Protein AF-A0A2M7GYN5-F1 (afdb_monomer_lite)

Sequence (99 aa):
MKALLAEGVDVVLWQHFSLPANPLFQKKEGYGKGCPWSCPFYNKEISYNIEDYPQTNKLIENSFVVCSEPYPIYCQSLELMNYYVEGFRKVFENIEEVL

InterPro domains:
  IPR015422 Pyridoxal phosphate-dependent transferase, small domain [G3DSA:3.90.1150.10] (1-95)

Structure (mmCIF, N/CA/C/O backbone):
data_AF-A0A2M7GYN5-F1
#
_entry.id   AF-A0A2M7GYN5-F1
#
loop_
_atom_site.group_PDB
_atom_site.id
_atom_site.type_symbol
_atom_site.label_atom_id
_atom_site.label_alt_id
_atom_site.label_comp_id
_atom_site.label_asym_id
_atom_site.label_entity_id
_atom_site.label_seq_id
_atom_site.pdbx_PDB_ins_code
_atom_site.Cartn_x
_atom_site.Cartn_y
_atom_site.Cartn_z
_atom_site.occupancy
_atom_site.B_iso_or_equiv
_atom_site.auth_seq_id
_atom_site.auth_comp_id
_atom_site.auth_asym_id
_atom_site.auth_atom_id
_atom_site.pdbx_PDB_model_num
ATOM 1 N N . MET A 1 1 ? -7.917 -7.356 6.358 1.00 92.50 1 MET A N 1
ATOM 2 C CA . MET A 1 1 ? -8.788 -6.184 6.079 1.00 92.50 1 MET A CA 1
ATOM 3 C C . MET A 1 1 ? -10.279 -6.501 6.155 1.00 92.50 1 MET A C 1
ATOM 5 O O . MET A 1 1 ? -10.969 -5.760 6.829 1.00 92.50 1 MET A O 1
ATOM 9 N N . LYS A 1 2 ? -10.795 -7.569 5.517 1.00 95.25 2 LYS A N 1
ATOM 10 C CA . LYS A 1 2 ? -12.246 -7.872 5.508 1.00 95.25 2 LYS A CA 1
ATOM 11 C C . LYS A 1 2 ? -12.894 -7.874 6.903 1.00 95.25 2 LYS A C 1
ATOM 13 O O . LYS A 1 2 ? -13.936 -7.259 7.071 1.00 95.25 2 LYS A O 1
ATOM 18 N N . ALA A 1 3 ? -12.250 -8.505 7.888 1.00 97.19 3 ALA A N 1
ATOM 19 C CA . ALA A 1 3 ? -12.732 -8.520 9.269 1.00 97.19 3 ALA A CA 1
ATOM 20 C C . ALA A 1 3 ? -12.778 -7.116 9.906 1.00 97.19 3 ALA A C 1
ATOM 22 O O . ALA A 1 3 ? -13.788 -6.746 10.484 1.00 97.19 3 ALA A O 1
ATOM 23 N N . LEU A 1 4 ? -11.732 -6.297 9.726 1.00 96.19 4 LEU A N 1
ATOM 24 C CA . LEU A 1 4 ? -11.706 -4.906 10.213 1.00 96.19 4 LEU A CA 1
ATOM 25 C C . LEU A 1 4 ? -12.834 -4.065 9.603 1.00 96.19 4 LEU A C 1
ATOM 27 O O . LEU A 1 4 ? -13.537 -3.368 10.328 1.00 96.19 4 LEU A O 1
ATOM 31 N N . LEU A 1 5 ? -13.055 -4.197 8.291 1.00 95.38 5 LEU A N 1
ATOM 32 C CA . LEU A 1 5 ? -14.155 -3.523 7.599 1.00 95.38 5 LEU A CA 1
ATOM 33 C C . LEU A 1 5 ? -15.526 -3.954 8.146 1.00 95.38 5 LEU A C 1
ATOM 35 O O . LEU A 1 5 ? -16.421 -3.124 8.270 1.00 95.38 5 LEU A O 1
ATOM 39 N N . ALA A 1 6 ? -15.693 -5.233 8.499 1.00 96.44 6 ALA A N 1
ATOM 40 C CA . ALA A 1 6 ? -16.924 -5.740 9.106 1.00 96.44 6 ALA A CA 1
ATOM 41 C C . ALA A 1 6 ? -17.165 -5.188 10.525 1.00 96.44 6 ALA A C 1
ATOM 43 O O . ALA A 1 6 ? -18.314 -4.988 10.907 1.00 96.44 6 ALA A O 1
ATOM 44 N N . GLU A 1 7 ? -16.100 -4.882 11.272 1.00 96.56 7 GLU A N 1
ATOM 45 C CA . GLU A 1 7 ? -16.159 -4.196 12.573 1.00 96.56 7 GLU A CA 1
ATOM 46 C C . GLU A 1 7 ? -16.268 -2.663 12.450 1.00 96.56 7 GLU A C 1
ATOM 48 O O . GLU A 1 7 ? -16.205 -1.950 13.449 1.00 96.56 7 GLU A O 1
ATOM 53 N N . GLY A 1 8 ? -16.435 -2.133 11.233 1.00 93.94 8 GLY A N 1
ATOM 54 C CA . GLY A 1 8 ? -16.592 -0.697 10.987 1.00 93.94 8 GLY A CA 1
ATOM 55 C C . GLY A 1 8 ? -15.290 0.106 11.061 1.00 93.94 8 GLY A C 1
ATOM 56 O O . GLY A 1 8 ? -15.332 1.336 11.079 1.00 93.94 8 GLY A O 1
ATOM 57 N N . VAL A 1 9 ? -14.136 -0.565 11.086 1.00 94.31 9 VAL A N 1
ATOM 58 C CA . VAL A 1 9 ? -12.824 0.083 11.032 1.00 94.31 9 VAL A CA 1
ATOM 59 C C . VAL A 1 9 ? -12.480 0.357 9.571 1.00 94.31 9 VAL A C 1
ATOM 61 O O . VAL A 1 9 ? -12.250 -0.573 8.793 1.00 94.31 9 VAL A O 1
ATOM 64 N N . ASP A 1 10 ? -12.441 1.635 9.199 1.00 92.62 10 ASP A N 1
ATOM 65 C CA . ASP A 1 10 ? -12.144 2.044 7.828 1.00 92.62 10 ASP A CA 1
ATOM 66 C C . ASP A 1 10 ? -10.663 1.803 7.508 1.00 92.62 10 ASP A C 1
ATOM 68 O O . ASP A 1 10 ? -9.766 2.396 8.119 1.00 92.62 10 ASP 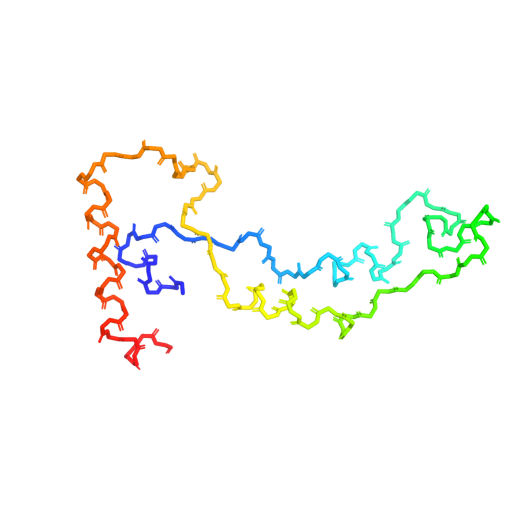A O 1
ATOM 72 N N . VAL A 1 11 ? -10.410 0.885 6.574 1.00 93.31 11 VAL A N 1
ATOM 73 C CA . VAL A 1 11 ? -9.064 0.507 6.140 1.00 93.31 11 VAL A CA 1
ATOM 74 C C . VAL A 1 11 ? -8.999 0.314 4.636 1.00 93.31 11 VAL A C 1
ATOM 76 O O . VAL A 1 11 ? -9.841 -0.356 4.034 1.00 93.31 11 VAL A O 1
ATOM 79 N N . VAL A 1 12 ? -7.938 0.837 4.033 1.00 92.50 12 VAL A N 1
ATOM 80 C CA . VAL A 1 12 ? -7.683 0.737 2.593 1.00 92.50 12 VAL A CA 1
ATOM 81 C C . VAL A 1 12 ? -6.235 0.359 2.314 1.00 92.50 12 VAL A C 1
ATOM 83 O O . VAL A 1 12 ? -5.352 0.496 3.162 1.00 92.50 12 VAL A O 1
ATOM 86 N N . LEU A 1 13 ? -5.969 -0.094 1.091 1.00 91.44 13 LEU A N 1
ATOM 87 C CA . LEU A 1 13 ? -4.602 -0.178 0.588 1.00 91.44 13 LEU A CA 1
ATOM 88 C C . LEU A 1 13 ? -4.192 1.181 0.032 1.00 91.44 13 LEU A C 1
ATOM 90 O O . LEU A 1 13 ? -4.925 1.781 -0.748 1.00 91.44 13 LEU A O 1
ATOM 94 N N . TRP A 1 14 ? -2.993 1.637 0.390 1.00 85.06 14 TRP A N 1
ATOM 95 C CA . TRP A 1 14 ? -2.411 2.824 -0.237 1.00 85.06 14 TRP A CA 1
ATOM 96 C C . TRP A 1 14 ? -2.024 2.554 -1.695 1.00 85.06 14 TRP A C 1
ATOM 98 O O . TRP A 1 14 ? -2.288 3.356 -2.587 1.00 85.06 14 TRP A O 1
ATOM 108 N N . GLN A 1 15 ? -1.390 1.407 -1.944 1.00 88.88 15 GLN A N 1
ATOM 109 C CA . GLN A 1 15 ? -1.014 0.930 -3.272 1.00 88.88 15 GLN A CA 1
ATOM 110 C C . GLN A 1 15 ? -1.149 -0.590 -3.336 1.00 88.88 15 GLN A C 1
ATOM 112 O O . GLN A 1 15 ? -1.006 -1.272 -2.328 1.00 88.88 15 GLN A O 1
ATOM 117 N N . HIS A 1 16 ? -1.418 -1.110 -4.535 1.00 90.00 16 HIS A N 1
ATOM 118 C CA . HIS A 1 16 ? -1.581 -2.548 -4.785 1.00 90.00 16 HIS A CA 1
ATOM 119 C C . HIS A 1 16 ? -0.287 -3.224 -5.254 1.00 90.00 16 HIS A C 1
ATOM 121 O O . HIS A 1 16 ? -0.160 -4.441 -5.191 1.00 90.00 16 HIS A O 1
ATOM 127 N N . PHE A 1 17 ? 0.658 -2.443 -5.771 1.00 93.81 17 PHE A N 1
ATOM 128 C CA . PHE A 1 17 ? 1.939 -2.909 -6.284 1.00 93.81 17 PHE A CA 1
ATOM 129 C C . PHE A 1 17 ? 2.983 -1.813 -6.094 1.00 93.81 17 PHE A C 1
ATOM 131 O O . PHE A 1 17 ? 2.648 -0.628 -6.019 1.00 93.81 17 PHE A O 1
ATOM 138 N N 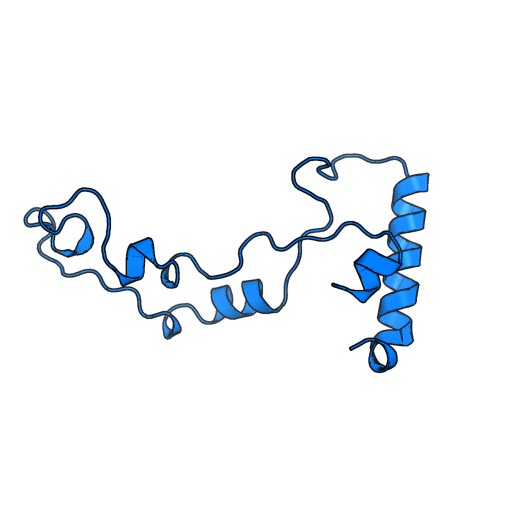. SER A 1 18 ? 4.254 -2.204 -6.018 1.00 94.38 18 SER A N 1
ATOM 139 C CA . SER A 1 18 ? 5.356 -1.250 -5.951 1.00 94.38 18 SER A CA 1
ATOM 140 C C . SER A 1 18 ? 5.467 -0.476 -7.264 1.00 94.38 18 SER A C 1
ATOM 142 O O . SER A 1 18 ? 5.088 -0.964 -8.329 1.00 94.38 18 SER A O 1
ATOM 144 N N . LEU A 1 19 ? 5.992 0.750 -7.213 1.00 93.31 19 LEU A N 1
ATOM 145 C CA . LEU A 1 19 ? 6.143 1.571 -8.417 1.00 93.31 19 LEU A CA 1
ATOM 146 C C . LEU A 1 19 ? 6.922 0.859 -9.548 1.00 93.31 19 LEU A C 1
ATOM 148 O O . LEU A 1 19 ? 6.469 0.940 -10.688 1.00 93.31 19 LEU A O 1
ATOM 152 N N . PRO A 1 20 ? 8.008 0.103 -9.273 1.00 93.94 20 PRO A N 1
ATOM 153 C CA . PRO A 1 20 ? 8.674 -0.727 -10.278 1.00 93.94 20 PRO A CA 1
ATOM 154 C C . PRO A 1 20 ? 7.741 -1.753 -10.929 1.00 93.94 20 PRO A C 1
ATOM 156 O O . PRO A 1 20 ? 7.811 -1.944 -12.136 1.00 93.94 20 PRO A O 1
ATOM 159 N N . ALA A 1 21 ? 6.838 -2.375 -10.166 1.00 95.31 21 ALA A N 1
ATOM 160 C CA . ALA A 1 21 ? 5.881 -3.368 -10.655 1.00 95.31 21 ALA A CA 1
ATOM 161 C C . ALA A 1 21 ? 4.688 -2.766 -11.423 1.00 95.31 21 ALA A C 1
ATOM 163 O O . ALA A 1 21 ? 3.928 -3.500 -12.056 1.00 95.31 21 ALA A O 1
ATOM 164 N N . ASN A 1 22 ? 4.501 -1.443 -11.388 1.00 94.00 22 ASN A N 1
ATOM 165 C CA . ASN A 1 22 ? 3.398 -0.790 -12.085 1.00 94.00 22 ASN A CA 1
ATOM 166 C C . ASN A 1 22 ? 3.488 -1.051 -13.609 1.00 94.00 22 ASN A C 1
ATOM 168 O O . ASN A 1 22 ? 4.556 -0.844 -14.202 1.00 94.00 22 ASN A O 1
ATOM 172 N N . PRO A 1 23 ? 2.378 -1.448 -14.271 1.00 93.25 23 PRO A N 1
ATOM 173 C CA . PRO A 1 23 ? 2.356 -1.745 -15.703 1.00 93.25 23 PRO A CA 1
ATOM 174 C C . PRO A 1 23 ? 2.956 -0.658 -16.596 1.00 93.25 23 PRO A C 1
ATOM 176 O O . PRO A 1 23 ? 3.564 -0.992 -17.608 1.00 93.25 23 PRO A O 1
ATOM 179 N N . LEU A 1 24 ? 2.839 0.617 -16.219 1.00 92.12 24 LEU A N 1
ATOM 180 C CA . LEU A 1 24 ? 3.423 1.736 -16.960 1.00 92.12 24 LEU A CA 1
ATOM 181 C C . LEU A 1 24 ? 4.951 1.597 -17.110 1.00 92.12 24 LEU A C 1
ATOM 183 O O . LEU A 1 24 ? 5.500 1.800 -18.193 1.00 92.12 24 LEU A O 1
ATOM 187 N N . PHE A 1 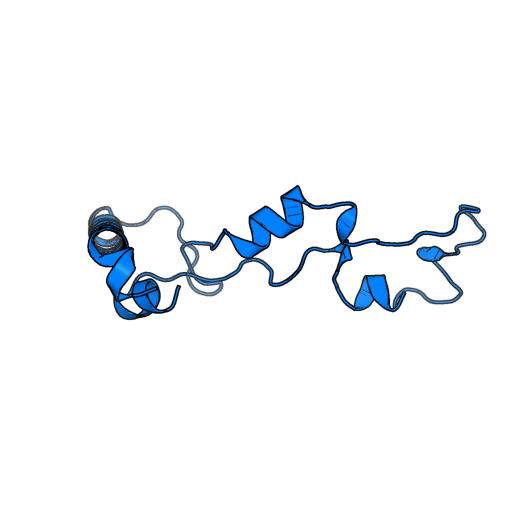25 ? 5.644 1.198 -16.039 1.00 92.44 25 PHE A N 1
ATOM 188 C CA . PHE A 1 25 ? 7.101 1.037 -16.034 1.00 92.44 25 PHE A CA 1
ATOM 189 C C . PHE A 1 25 ? 7.539 -0.282 -16.661 1.00 92.44 25 PHE A C 1
ATOM 191 O O . PHE A 1 25 ? 8.552 -0.309 -17.360 1.00 92.44 25 PHE A O 1
ATOM 198 N N . GLN A 1 26 ? 6.756 -1.345 -16.465 1.00 93.62 26 GLN A N 1
ATOM 199 C CA . GLN A 1 26 ? 7.011 -2.657 -17.063 1.00 93.62 26 GLN A CA 1
ATOM 200 C C . GLN A 1 26 ? 6.856 -2.629 -18.587 1.00 93.62 26 GLN A C 1
ATOM 202 O O . GLN A 1 26 ? 7.718 -3.116 -19.315 1.00 93.62 26 GLN A O 1
ATOM 207 N N . LYS A 1 27 ? 5.786 -1.999 -19.083 1.00 92.38 27 LYS A N 1
ATOM 208 C CA . LYS A 1 27 ? 5.529 -1.830 -20.521 1.00 92.38 27 LYS A CA 1
ATOM 209 C C . LYS A 1 27 ? 6.344 -0.705 -21.154 1.00 92.38 27 LYS A C 1
ATOM 211 O O . LYS A 1 27 ? 6.358 -0.589 -22.376 1.00 92.38 27 LYS A O 1
ATOM 216 N N . LYS A 1 28 ? 7.022 0.111 -20.340 1.00 91.25 28 LYS A N 1
ATOM 217 C CA . LYS A 1 28 ? 7.779 1.287 -20.781 1.00 91.25 28 LYS A CA 1
ATOM 218 C C . LYS A 1 28 ? 6.899 2.269 -21.583 1.00 91.25 28 LYS A C 1
ATOM 220 O O . LYS A 1 28 ? 7.301 2.794 -22.622 1.00 91.25 28 LYS A O 1
ATOM 225 N N . GLU A 1 29 ? 5.676 2.500 -21.101 1.00 90.19 29 GLU A N 1
ATOM 226 C CA . GLU A 1 29 ? 4.681 3.387 -21.719 1.00 90.19 29 GLU A CA 1
ATOM 227 C C . GLU A 1 29 ? 4.788 4.798 -21.125 1.00 90.19 29 GLU A C 1
ATOM 229 O O . GLU A 1 29 ? 4.549 5.010 -19.941 1.00 90.19 29 GLU A O 1
ATOM 234 N N . GLY A 1 30 ? 5.176 5.795 -21.921 1.00 85.62 30 GLY A N 1
ATOM 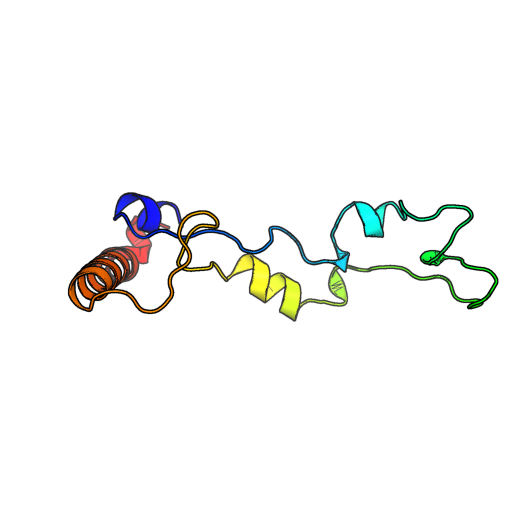235 C CA . GLY A 1 30 ? 5.407 7.145 -21.401 1.00 85.62 30 GLY A CA 1
ATOM 236 C C . GLY A 1 30 ? 5.570 8.188 -22.496 1.00 85.62 30 GLY A C 1
ATOM 237 O O . GLY A 1 30 ? 4.815 8.205 -23.461 1.00 85.62 30 GLY A O 1
ATOM 238 N N . TYR A 1 31 ? 6.581 9.050 -22.357 1.00 86.31 31 TYR A N 1
ATOM 239 C CA . TYR A 1 31 ? 6.851 10.154 -23.290 1.00 86.31 31 TYR A CA 1
ATOM 240 C C . TYR A 1 31 ? 7.008 9.704 -24.758 1.00 86.31 31 TYR A C 1
ATOM 242 O O . TYR A 1 31 ? 6.704 10.458 -25.682 1.00 86.31 31 TYR A O 1
ATOM 250 N N . GLY A 1 32 ? 7.467 8.468 -24.979 1.00 82.31 32 GLY A N 1
ATOM 251 C CA . GLY A 1 32 ? 7.692 7.892 -26.302 1.00 82.31 32 GLY A CA 1
ATOM 252 C C . GLY A 1 32 ? 9.134 8.058 -26.784 1.00 82.31 32 GLY A C 1
ATOM 253 O O . GLY A 1 32 ? 9.998 8.583 -26.079 1.00 82.31 32 GLY A O 1
ATOM 254 N N . LYS A 1 33 ? 9.419 7.559 -27.996 1.00 86.19 33 LYS A N 1
ATOM 255 C CA . LYS A 1 33 ? 10.771 7.544 -28.603 1.00 86.19 33 LYS A CA 1
ATOM 256 C C . LYS A 1 33 ? 11.840 6.852 -27.736 1.00 86.19 33 LYS A C 1
ATOM 258 O O . LYS A 1 33 ? 13.017 7.182 -27.824 1.00 86.19 33 LYS A O 1
ATOM 263 N N . GLY A 1 34 ? 11.424 5.925 -26.873 1.00 86.75 34 GLY A N 1
ATOM 264 C CA . GLY A 1 34 ? 12.299 5.222 -25.934 1.00 86.75 34 GLY A CA 1
ATOM 265 C C . GLY A 1 34 ? 12.565 5.952 -24.612 1.00 86.75 34 GLY A C 1
ATOM 266 O O . GLY A 1 34 ? 12.941 5.302 -23.645 1.00 86.75 34 GLY A O 1
ATOM 267 N N . CYS A 1 35 ? 12.327 7.262 -24.486 1.00 89.62 35 CYS A N 1
ATOM 268 C CA . CYS A 1 35 ? 12.532 7.970 -23.214 1.00 89.62 35 CYS A CA 1
ATOM 269 C C . CYS A 1 35 ? 11.387 7.695 -22.208 1.00 89.62 35 CYS A C 1
ATOM 271 O O . CYS A 1 35 ? 10.226 7.622 -22.621 1.00 89.62 35 CYS A O 1
ATOM 273 N N . PRO A 1 36 ? 11.674 7.616 -20.889 1.00 90.56 36 PRO A N 1
ATOM 274 C CA . PRO A 1 36 ? 12.991 7.749 -20.248 1.00 90.56 36 PRO A CA 1
ATOM 275 C C . PRO A 1 36 ? 13.858 6.474 -20.243 1.00 90.56 36 PRO A C 1
ATOM 277 O O . PRO A 1 36 ? 15.013 6.550 -19.837 1.00 90.56 36 PRO A O 1
ATOM 280 N N . TRP A 1 37 ? 13.348 5.323 -20.685 1.00 93.00 37 TRP A N 1
ATOM 281 C CA . TRP A 1 37 ? 14.009 4.025 -20.482 1.00 93.00 37 TRP A CA 1
ATOM 282 C C . TRP A 1 37 ? 15.254 3.775 -21.333 1.00 93.00 37 TRP A C 1
ATOM 284 O O . TRP A 1 37 ? 16.231 3.249 -20.823 1.00 93.00 37 TRP A O 1
ATOM 294 N N . SER A 1 38 ? 15.228 4.128 -22.612 1.00 91.81 38 SER A N 1
ATOM 295 C CA . SER A 1 38 ? 16.336 4.005 -23.570 1.00 91.81 38 SER A CA 1
ATOM 296 C C . SER A 1 38 ? 16.674 5.364 -24.188 1.00 91.81 38 SER A C 1
ATOM 298 O O . SER A 1 38 ? 16.987 5.489 -25.371 1.00 91.81 38 SER A O 1
ATOM 300 N N . CYS A 1 39 ? 16.561 6.422 -23.383 1.00 90.31 39 CYS A N 1
ATOM 301 C CA . CYS A 1 39 ? 16.697 7.791 -23.858 1.00 90.31 39 CYS A CA 1
ATOM 302 C C . CYS A 1 39 ? 18.134 8.078 -24.349 1.00 90.31 39 CYS A C 1
ATOM 304 O O . CYS A 1 39 ? 19.084 7.883 -23.579 1.00 90.31 39 CYS A O 1
ATOM 306 N N . PRO A 1 40 ? 18.327 8.616 -25.572 1.00 88.12 40 PRO A N 1
ATOM 307 C CA . PRO A 1 40 ? 19.659 8.801 -26.161 1.00 88.12 40 PRO A CA 1
ATOM 308 C C . PRO A 1 40 ? 20.534 9.792 -25.381 1.00 88.12 40 PRO A C 1
ATOM 310 O O . PRO A 1 40 ? 21.755 9.750 -25.480 1.00 88.12 40 PRO A O 1
ATOM 313 N N . PHE A 1 41 ? 19.923 10.661 -24.572 1.00 89.06 41 PHE A N 1
ATOM 314 C CA . PHE A 1 41 ? 20.629 11.658 -23.765 1.00 89.06 41 PHE A CA 1
ATOM 315 C C . PHE A 1 41 ? 21.239 11.100 -22.473 1.00 89.06 41 PHE A C 1
ATOM 317 O O . PHE A 1 41 ? 22.093 11.752 -21.881 1.00 89.06 41 PHE A O 1
ATOM 324 N N . TYR A 1 42 ? 20.799 9.922 -22.017 1.00 87.44 42 TYR A N 1
ATOM 325 C CA . TYR A 1 42 ? 21.283 9.308 -20.773 1.00 87.44 42 TYR A CA 1
ATOM 326 C C . TYR A 1 42 ? 22.181 8.085 -21.019 1.00 87.44 42 TYR A C 1
ATOM 328 O O . TYR A 1 42 ? 22.942 7.698 -20.135 1.00 87.44 42 TYR A O 1
ATOM 336 N N . ASN A 1 43 ? 22.128 7.508 -22.229 1.00 83.62 43 ASN A N 1
ATOM 337 C CA . ASN A 1 43 ? 22.958 6.388 -22.690 1.00 83.62 43 ASN A CA 1
ATOM 338 C C . ASN A 1 43 ? 22.969 5.168 -21.744 1.00 83.62 43 ASN A C 1
ATOM 340 O O . ASN A 1 43 ? 23.977 4.476 -21.603 1.00 83.62 43 ASN A O 1
ATOM 344 N N . LYS A 1 44 ? 21.841 4.918 -21.075 1.00 88.88 44 LYS A N 1
ATOM 345 C CA . LYS A 1 44 ? 21.589 3.720 -20.271 1.00 88.88 44 LYS A CA 1
ATOM 346 C C . LYS A 1 44 ? 20.241 3.139 -20.650 1.00 88.88 44 LYS A C 1
ATOM 348 O O . LYS A 1 44 ? 19.329 3.885 -21.002 1.00 88.88 44 LYS A O 1
ATOM 353 N N . GLU A 1 45 ? 20.126 1.824 -20.519 1.00 91.25 45 GLU A N 1
ATOM 354 C CA . GLU A 1 45 ? 18.838 1.151 -20.548 1.00 91.25 45 GLU A CA 1
ATOM 355 C C . GLU A 1 45 ? 18.333 0.948 -19.119 1.00 91.25 45 GLU A C 1
ATOM 357 O O . GLU A 1 45 ? 19.008 0.350 -18.281 1.00 91.25 45 GLU A O 1
ATOM 362 N N . ILE A 1 46 ? 17.143 1.469 -18.839 1.00 92.44 46 ILE A N 1
ATOM 363 C CA . ILE A 1 46 ? 16.474 1.327 -17.550 1.00 92.44 46 ILE A CA 1
ATOM 364 C C . ILE A 1 46 ? 15.514 0.144 -17.614 1.00 92.44 46 ILE A C 1
ATOM 366 O O . ILE A 1 46 ? 14.673 0.034 -18.514 1.00 92.44 46 ILE A O 1
ATOM 370 N N . SER A 1 47 ? 15.629 -0.724 -16.619 1.00 92.88 47 SER A N 1
ATOM 371 C CA . SER A 1 47 ? 14.706 -1.818 -16.345 1.00 92.88 47 SER A CA 1
ATOM 372 C C . SER A 1 47 ? 14.293 -1.770 -14.877 1.00 92.88 47 SER A C 1
ATOM 374 O O . SER A 1 47 ? 14.966 -1.152 -14.053 1.00 92.88 47 SER A O 1
ATOM 376 N N . TYR A 1 48 ? 13.151 -2.379 -14.578 1.00 94.00 48 TYR A N 1
ATOM 377 C CA . TYR A 1 48 ? 12.553 -2.394 -13.250 1.00 94.00 48 TYR A CA 1
ATOM 378 C C . TYR A 1 48 ? 12.298 -3.847 -12.865 1.00 94.00 48 TYR A C 1
ATOM 380 O O . TYR A 1 48 ? 11.217 -4.374 -13.124 1.00 94.00 48 TYR A O 1
ATOM 388 N N . ASN A 1 49 ? 13.295 -4.515 -12.285 1.00 95.12 49 ASN A N 1
ATOM 389 C CA . ASN A 1 49 ? 13.083 -5.858 -11.756 1.00 95.12 49 ASN A CA 1
ATOM 390 C C . ASN A 1 49 ? 12.424 -5.739 -10.386 1.00 95.12 49 ASN A C 1
ATOM 392 O O . ASN A 1 49 ? 12.919 -5.048 -9.500 1.00 95.12 49 ASN A O 1
ATOM 396 N N . ILE A 1 50 ? 11.288 -6.406 -10.212 1.00 94.69 50 ILE A N 1
ATOM 397 C CA . ILE A 1 50 ? 10.485 -6.314 -8.985 1.00 94.69 50 ILE A CA 1
ATOM 398 C C . ILE A 1 50 ? 11.261 -6.867 -7.778 1.00 94.69 50 ILE A C 1
ATOM 400 O O . ILE A 1 50 ? 11.156 -6.324 -6.676 1.00 94.69 50 ILE A O 1
ATOM 404 N N . GLU A 1 51 ? 12.092 -7.884 -8.014 1.00 96.06 51 GLU A N 1
ATOM 405 C CA . GLU A 1 51 ? 12.936 -8.542 -7.010 1.00 96.06 51 GLU A CA 1
ATOM 406 C C . GLU A 1 51 ? 14.030 -7.635 -6.430 1.00 96.06 51 GLU A C 1
ATOM 408 O O . GLU A 1 51 ? 14.530 -7.904 -5.340 1.00 96.06 51 GLU A O 1
ATOM 413 N N . ASP A 1 52 ? 14.359 -6.523 -7.097 1.00 97.25 52 ASP A N 1
ATOM 414 C CA . ASP A 1 52 ? 15.324 -5.544 -6.580 1.00 97.25 52 ASP A CA 1
ATOM 415 C C . ASP A 1 52 ? 14.738 -4.720 -5.409 1.00 97.25 52 ASP A C 1
ATOM 417 O O . ASP A 1 52 ? 15.464 -3.990 -4.729 1.00 97.25 52 ASP A O 1
ATOM 421 N N . TYR A 1 53 ? 13.430 -4.845 -5.132 1.00 96.06 53 TYR A N 1
ATOM 422 C CA . TYR A 1 53 ? 12.694 -4.047 -4.140 1.00 96.06 53 TYR A CA 1
ATOM 423 C C . TYR A 1 53 ? 11.962 -4.889 -3.076 1.00 96.06 53 TYR A C 1
ATOM 425 O O . TYR A 1 53 ?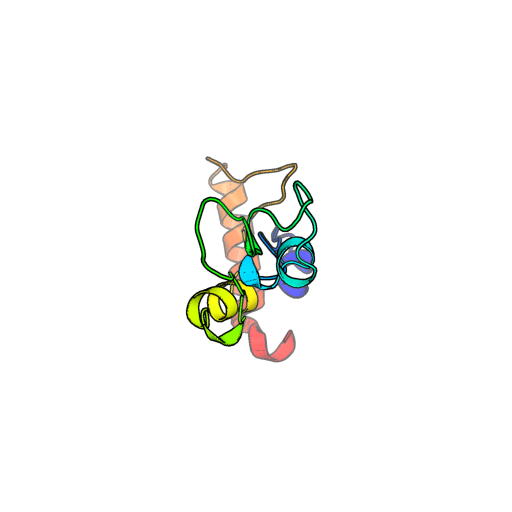 10.789 -4.633 -2.776 1.00 96.06 53 TYR A O 1
ATOM 433 N N . PRO A 1 54 ? 12.628 -5.861 -2.424 1.00 96.44 54 PRO A N 1
ATOM 434 C CA . PRO A 1 54 ? 11.958 -6.834 -1.561 1.00 96.44 54 PRO A CA 1
ATOM 435 C C . PRO A 1 54 ? 11.287 -6.188 -0.342 1.00 96.44 54 PRO A C 1
ATOM 437 O O . PRO A 1 54 ? 10.218 -6.616 0.083 1.00 96.44 54 PRO A O 1
ATOM 440 N N . GLN A 1 55 ? 11.873 -5.119 0.212 1.00 97.12 55 GLN A N 1
ATOM 441 C CA . GLN A 1 55 ? 11.294 -4.428 1.369 1.00 97.12 55 GLN A CA 1
ATOM 442 C C . GLN A 1 55 ? 10.052 -3.612 0.999 1.00 97.12 55 GLN A C 1
ATOM 444 O O . GLN A 1 55 ? 9.109 -3.545 1.783 1.00 97.12 55 GLN A O 1
ATOM 449 N N . THR A 1 56 ? 10.020 -3.025 -0.201 1.00 95.25 56 THR A N 1
ATOM 450 C CA . THR A 1 56 ? 8.834 -2.317 -0.697 1.00 95.25 56 THR A CA 1
ATOM 451 C C . THR A 1 56 ? 7.693 -3.293 -0.950 1.00 95.25 56 THR A C 1
ATOM 453 O O . THR A 1 56 ? 6.571 -3.025 -0.530 1.00 95.25 56 THR A O 1
ATOM 456 N N . ASN A 1 57 ? 7.979 -4.438 -1.576 1.00 94.31 57 ASN A N 1
ATOM 457 C CA . ASN A 1 57 ? 6.972 -5.470 -1.824 1.00 94.31 57 ASN A CA 1
ATOM 458 C C . ASN A 1 57 ? 6.417 -6.006 -0.496 1.00 94.31 57 ASN A C 1
ATOM 460 O O . ASN A 1 57 ? 5.206 -5.999 -0.293 1.00 94.31 57 ASN A O 1
ATOM 464 N N . LYS A 1 58 ? 7.299 -6.311 0.468 1.00 95.25 58 LYS A N 1
ATOM 465 C CA . LYS A 1 58 ? 6.896 -6.728 1.816 1.00 95.25 58 LYS A CA 1
ATOM 466 C C . LYS A 1 58 ? 6.017 -5.690 2.514 1.00 95.25 58 LYS A C 1
ATOM 468 O O . LYS A 1 58 ? 5.041 -6.068 3.157 1.00 95.25 58 LYS A O 1
ATOM 473 N N . LEU A 1 59 ? 6.352 -4.401 2.416 1.00 94.44 59 LEU A N 1
ATOM 474 C CA . LEU A 1 59 ? 5.531 -3.337 2.993 1.00 94.44 59 LEU A CA 1
ATOM 475 C C . LEU A 1 59 ? 4.134 -3.336 2.369 1.00 94.44 59 LEU A C 1
ATOM 477 O O . LEU A 1 59 ? 3.154 -3.316 3.101 1.00 94.44 59 LEU A O 1
ATOM 481 N N . ILE A 1 60 ? 4.033 -3.380 1.043 1.00 93.50 60 ILE A N 1
ATOM 482 C CA . ILE A 1 60 ? 2.747 -3.340 0.333 1.00 93.50 60 ILE A CA 1
ATOM 483 C C . ILE A 1 60 ? 1.880 -4.555 0.676 1.00 93.50 60 ILE A C 1
ATOM 485 O O . ILE A 1 60 ? 0.686 -4.404 0.909 1.00 93.50 60 ILE A O 1
ATOM 489 N N . GLU A 1 61 ? 2.476 -5.742 0.772 1.00 92.50 61 GLU A N 1
ATOM 490 C CA . GLU A 1 61 ? 1.766 -6.981 1.114 1.00 92.50 61 GLU A CA 1
ATOM 491 C C . GLU A 1 61 ? 1.270 -7.019 2.566 1.00 92.50 61 GLU A C 1
ATOM 493 O O . GLU A 1 61 ? 0.258 -7.654 2.854 1.00 9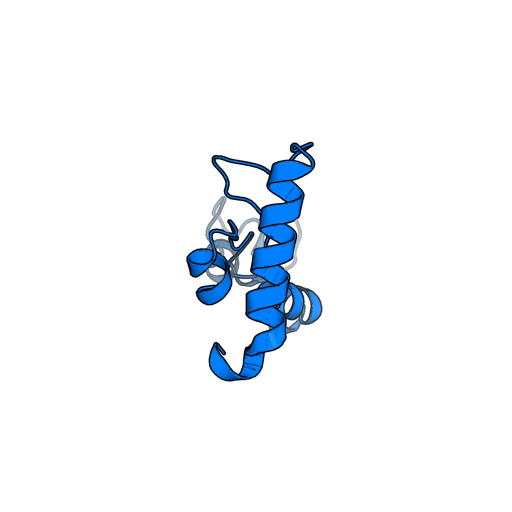2.50 61 GLU A O 1
ATOM 498 N N . ASN A 1 62 ? 1.974 -6.352 3.488 1.00 93.00 62 ASN A N 1
ATOM 499 C CA . ASN A 1 62 ? 1.728 -6.459 4.930 1.00 93.00 62 ASN A CA 1
ATOM 500 C C . ASN A 1 62 ? 1.273 -5.145 5.579 1.00 93.00 62 ASN A C 1
ATOM 502 O O . ASN A 1 62 ? 1.301 -5.029 6.805 1.00 93.00 62 ASN A O 1
ATOM 506 N N . SER A 1 63 ? 0.875 -4.143 4.794 1.00 93.44 63 SER A N 1
ATOM 507 C CA . SER A 1 63 ? 0.382 -2.870 5.320 1.00 93.44 63 SER A CA 1
ATOM 508 C C . SER A 1 63 ? -0.967 -2.492 4.736 1.00 93.44 63 SER A C 1
ATOM 510 O O . SER A 1 63 ? -1.340 -2.851 3.623 1.00 93.44 63 SER A O 1
ATOM 512 N N . PHE A 1 64 ? -1.702 -1.734 5.532 1.00 93.31 64 PHE A N 1
ATOM 513 C CA . PHE A 1 64 ? -2.902 -1.028 5.134 1.00 93.31 64 PHE A CA 1
ATOM 514 C C . PHE A 1 64 ? -2.891 0.326 5.836 1.00 93.31 64 PHE A C 1
ATOM 516 O O . PHE A 1 64 ? -2.149 0.547 6.797 1.00 93.31 64 PHE A O 1
ATOM 523 N N . VAL A 1 65 ? -3.710 1.239 5.342 1.00 92.25 65 VAL A N 1
ATOM 524 C CA . VAL A 1 65 ? -3.897 2.566 5.918 1.00 92.25 65 VAL A CA 1
ATOM 525 C C . VAL A 1 65 ? -5.226 2.586 6.650 1.00 92.25 65 VAL A C 1
ATOM 527 O O . VAL A 1 65 ? -6.203 2.016 6.172 1.00 92.25 65 VAL A O 1
ATOM 530 N N . VAL A 1 66 ? -5.245 3.228 7.816 1.00 91.56 66 VAL A N 1
ATOM 531 C CA . VAL A 1 66 ? -6.461 3.449 8.601 1.00 91.56 66 VAL A CA 1
ATOM 532 C C . VAL A 1 66 ? -7.062 4.785 8.186 1.00 91.56 66 VAL A C 1
ATOM 534 O O . VAL A 1 66 ? -6.593 5.831 8.631 1.00 91.56 66 VAL A O 1
ATOM 537 N N . CYS A 1 67 ? -8.028 4.711 7.277 1.00 86.25 67 CYS A N 1
ATOM 538 C CA . CYS A 1 67 ? -8.912 5.749 6.741 1.00 86.25 67 CYS A CA 1
ATOM 539 C C . CYS A 1 67 ? -9.358 5.321 5.336 1.00 86.25 67 CYS A C 1
ATOM 541 O O . CYS A 1 67 ? -8.845 4.349 4.779 1.00 86.25 67 CYS A O 1
ATOM 543 N N . SER A 1 68 ? -10.235 6.109 4.725 1.00 79.44 68 SER A N 1
ATOM 544 C CA . SER A 1 68 ? -10.490 6.084 3.287 1.00 79.44 68 SER A CA 1
ATOM 545 C C . SER A 1 68 ? -10.131 7.428 2.655 1.00 79.44 68 SER A C 1
ATOM 547 O O . SER A 1 68 ? -10.024 8.449 3.336 1.00 79.44 68 SER A O 1
ATOM 549 N N . GLU A 1 69 ? -9.945 7.440 1.333 1.00 77.50 69 GLU A N 1
ATOM 550 C CA . GLU A 1 69 ? -9.665 8.666 0.572 1.00 77.50 69 GLU A CA 1
ATOM 551 C C . GLU A 1 69 ? -10.698 9.786 0.835 1.00 77.50 69 GLU A C 1
ATOM 553 O O . GLU A 1 69 ? -10.274 10.921 1.063 1.00 77.50 69 GLU A O 1
ATOM 558 N N . PRO A 1 70 ? -12.023 9.520 0.885 1.00 80.31 70 PRO A N 1
ATOM 559 C CA . PRO A 1 70 ? -13.005 10.565 1.178 1.00 80.31 70 PRO A CA 1
ATOM 560 C C . PRO A 1 70 ? -13.007 11.012 2.648 1.00 80.31 70 PRO A C 1
ATOM 562 O O . PRO A 1 70 ? -13.493 12.103 2.949 1.00 80.31 70 PRO A O 1
ATOM 565 N N . TYR A 1 71 ? -12.483 10.184 3.559 1.00 79.56 71 TYR A N 1
ATOM 566 C CA . TYR A 1 71 ? -12.536 10.395 5.007 1.00 79.56 71 TYR A CA 1
ATOM 567 C C . TYR A 1 71 ? -11.166 10.160 5.665 1.00 79.56 71 TYR A C 1
ATOM 569 O O . TYR A 1 71 ? -10.994 9.220 6.447 1.00 79.56 71 TYR A O 1
ATOM 577 N N . PRO A 1 72 ? -10.164 11.009 5.380 1.00 77.00 72 PRO A N 1
ATOM 578 C CA . PRO A 1 72 ? -8.854 10.905 6.010 1.00 77.00 72 PRO A CA 1
ATOM 579 C C . PRO A 1 72 ? -8.952 11.050 7.536 1.00 77.00 72 PRO A C 1
ATOM 581 O O . PRO A 1 72 ? -9.601 11.959 8.064 1.00 77.00 72 PRO A O 1
ATOM 584 N N . ILE A 1 73 ? -8.261 10.172 8.266 1.00 69.62 73 ILE A N 1
ATOM 585 C CA . ILE A 1 73 ? -8.134 10.286 9.720 1.00 69.62 73 ILE A CA 1
ATOM 586 C C . ILE A 1 73 ? -7.044 11.312 10.030 1.00 69.62 73 ILE A C 1
ATOM 588 O O . ILE A 1 73 ? -5.849 11.034 9.975 1.00 69.62 73 ILE A O 1
ATOM 592 N N . TYR A 1 74 ? -7.483 12.530 10.336 1.00 80.50 74 TYR A N 1
ATOM 593 C CA . TYR A 1 74 ? -6.679 13.541 11.020 1.00 80.50 74 TYR A CA 1
ATOM 594 C C . TYR A 1 74 ? -6.963 13.473 12.532 1.00 80.50 74 TYR A C 1
ATOM 596 O O . TYR A 1 74 ? -7.206 12.399 13.078 1.00 80.50 74 TYR A O 1
ATOM 604 N N . CYS A 1 75 ? -6.962 14.610 13.230 1.00 84.62 75 CYS A N 1
ATOM 605 C CA . CYS A 1 75 ? -7.409 14.675 14.617 1.00 84.62 75 CYS A CA 1
ATOM 606 C C . CYS A 1 75 ? -8.902 14.325 14.715 1.00 84.62 75 CYS A C 1
ATOM 608 O O . CYS A 1 75 ? -9.754 15.125 14.330 1.00 84.62 75 CYS A O 1
ATOM 610 N N . GLN A 1 76 ? -9.204 13.138 15.235 1.00 88.19 76 GLN A N 1
ATOM 611 C CA . GLN A 1 76 ? -10.562 12.666 15.499 1.00 88.19 76 GLN A CA 1
ATOM 612 C C . GLN A 1 76 ? -10.918 12.811 16.981 1.00 88.19 76 GLN A C 1
ATOM 614 O O . GLN A 1 76 ? -10.043 12.984 17.834 1.00 88.19 76 GLN A O 1
ATOM 619 N N . SER A 1 77 ? -12.211 12.737 17.303 1.00 92.56 77 SER A N 1
ATOM 620 C CA . SER A 1 77 ? -12.639 12.692 18.701 1.00 92.56 77 SER A CA 1
ATOM 621 C C . SER A 1 77 ? -12.092 11.438 19.390 1.00 92.56 77 SER A C 1
ATOM 623 O O . SER A 1 77 ? -11.959 10.375 18.779 1.00 92.56 77 SER A O 1
ATOM 625 N N . LEU A 1 78 ? -11.807 11.545 20.691 1.00 95.00 78 LEU A N 1
ATOM 626 C CA . LEU A 1 78 ? -11.370 10.393 21.483 1.00 95.00 78 LEU A CA 1
ATOM 627 C C . LEU A 1 78 ? -12.423 9.274 21.479 1.00 95.00 78 LEU A C 1
ATOM 629 O O . LEU A 1 78 ? -12.072 8.102 21.459 1.00 95.00 78 LEU A O 1
ATOM 633 N N . GLU A 1 79 ? -13.706 9.640 21.446 1.00 95.88 79 GLU A N 1
ATOM 634 C CA . GLU A 1 79 ? -14.812 8.690 21.331 1.00 95.88 79 GLU A CA 1
ATOM 635 C C . GLU A 1 79 ? -14.707 7.837 20.059 1.00 95.88 79 GLU A C 1
ATOM 637 O O . GLU A 1 79 ? -14.753 6.611 20.147 1.00 95.88 79 GLU A O 1
ATOM 642 N N . LEU A 1 80 ? -14.486 8.456 18.892 1.00 92.06 80 LEU A N 1
ATOM 643 C CA . LEU A 1 80 ? -14.317 7.714 17.641 1.00 92.06 80 LEU A CA 1
ATOM 644 C C . LEU A 1 80 ? -13.083 6.807 17.691 1.00 92.06 80 LEU A C 1
ATOM 646 O O . LEU A 1 80 ? -13.147 5.645 17.290 1.00 92.06 80 LEU A O 1
ATOM 650 N N . MET A 1 81 ? -11.969 7.318 18.221 1.00 92.75 81 MET A N 1
ATOM 651 C CA . MET A 1 81 ? -10.737 6.538 18.341 1.00 92.75 81 MET A CA 1
ATOM 652 C C . MET A 1 81 ? -10.899 5.332 19.272 1.00 92.75 81 MET A C 1
ATOM 654 O O . MET A 1 81 ? -10.329 4.280 18.988 1.00 92.75 81 MET A O 1
ATOM 658 N N . ASN A 1 82 ? -11.708 5.441 20.330 1.00 96.31 82 ASN A N 1
ATOM 659 C CA . ASN A 1 82 ? -12.027 4.304 21.192 1.00 96.31 82 ASN A CA 1
ATOM 660 C C . ASN A 1 82 ? -12.768 3.208 20.415 1.00 96.31 82 ASN A C 1
ATOM 662 O O . ASN A 1 82 ? -12.382 2.048 20.516 1.00 96.31 82 ASN A O 1
ATOM 666 N N . TYR A 1 83 ? -13.755 3.550 19.577 1.00 96.19 83 TYR A N 1
ATOM 667 C CA . TYR A 1 83 ? -14.434 2.549 18.740 1.00 96.19 83 TYR A CA 1
ATOM 668 C C . TYR A 1 83 ? -13.484 1.862 17.755 1.00 96.19 83 TYR A C 1
ATOM 670 O O . TYR A 1 83 ? -13.564 0.649 17.570 1.00 96.19 83 TYR A O 1
ATOM 678 N N . TYR A 1 84 ? -12.545 2.609 17.167 1.00 94.88 84 TYR A N 1
ATOM 679 C CA . TYR A 1 84 ? -11.515 2.020 16.309 1.00 94.88 84 TYR A CA 1
ATOM 680 C C . TYR A 1 84 ? -10.646 1.024 17.081 1.00 94.88 84 TYR A C 1
ATOM 682 O O . TYR A 1 84 ? -10.424 -0.087 16.602 1.00 94.88 84 TYR A O 1
ATOM 690 N N . VAL A 1 85 ? -10.180 1.391 18.280 1.00 96.25 85 VAL A N 1
ATOM 691 C CA . VAL A 1 85 ? -9.388 0.499 19.141 1.00 96.25 85 VAL A CA 1
ATOM 692 C C . VAL A 1 85 ? -10.160 -0.778 19.465 1.00 96.25 85 VAL A C 1
ATOM 694 O O . VAL A 1 85 ? -9.592 -1.859 19.326 1.00 96.25 85 VAL A O 1
ATOM 697 N N . GLU A 1 86 ? -11.438 -0.684 19.830 1.00 98.25 86 GLU A N 1
ATOM 698 C CA . GLU A 1 86 ? -12.272 -1.861 20.109 1.00 98.25 86 GLU A CA 1
ATOM 699 C C . GLU A 1 86 ? -12.418 -2.769 18.879 1.00 98.25 86 GLU A C 1
ATOM 701 O O . GLU A 1 86 ? -12.242 -3.984 18.989 1.00 98.25 86 GLU A O 1
ATOM 706 N N . GLY A 1 87 ? -12.644 -2.196 17.691 1.00 97.56 87 GLY A N 1
ATOM 707 C CA . GLY A 1 87 ? -12.702 -2.957 16.440 1.00 97.56 87 GLY A CA 1
ATOM 708 C C . GLY A 1 87 ? -11.387 -3.678 16.126 1.00 97.56 87 GLY A C 1
ATOM 709 O O . GLY A 1 87 ? -11.386 -4.864 15.788 1.00 97.56 87 GLY A O 1
ATOM 710 N N . PHE A 1 88 ? -10.247 -3.004 16.311 1.00 97.62 88 PHE A N 1
ATOM 711 C CA . PHE A 1 88 ? -8.929 -3.630 16.177 1.00 97.62 88 PHE A CA 1
ATOM 712 C C . PHE A 1 88 ? -8.730 -4.760 17.187 1.00 97.62 88 PHE A C 1
ATOM 714 O O . PHE A 1 88 ? -8.343 -5.857 16.790 1.00 97.62 88 PHE A O 1
ATOM 721 N N . ARG A 1 89 ? -9.009 -4.530 18.474 1.00 98.25 89 ARG A N 1
ATOM 722 C CA . ARG A 1 89 ? -8.854 -5.562 19.510 1.00 98.25 89 ARG A CA 1
ATOM 723 C C . ARG A 1 89 ? -9.688 -6.787 19.192 1.00 98.25 89 ARG A C 1
ATOM 725 O O . ARG A 1 89 ? -9.139 -7.880 19.152 1.00 98.25 89 ARG A O 1
ATOM 732 N N . LYS A 1 90 ? -10.966 -6.605 18.861 1.00 98.25 90 LYS A N 1
ATOM 733 C CA . LYS A 1 90 ? -11.868 -7.713 18.544 1.00 98.25 90 LYS A CA 1
ATOM 734 C C . LYS A 1 90 ? -11.364 -8.566 17.379 1.00 98.25 90 LYS A C 1
ATOM 736 O O . LYS A 1 90 ? -11.386 -9.789 17.480 1.00 98.25 90 LYS A O 1
ATOM 741 N N . VAL A 1 91 ? -10.875 -7.952 16.300 1.00 97.88 91 VAL A N 1
ATOM 742 C CA . VAL A 1 91 ? -10.318 -8.703 15.161 1.00 97.88 91 VAL A CA 1
ATOM 743 C C . VAL A 1 91 ? -9.021 -9.416 15.536 1.00 97.88 91 VAL A C 1
ATOM 745 O O . VAL A 1 91 ? -8.861 -10.590 15.222 1.00 97.88 91 VAL A O 1
ATOM 748 N N . PHE A 1 92 ? -8.085 -8.728 16.191 1.00 97.00 92 PHE A N 1
ATOM 749 C CA . PHE A 1 92 ? -6.749 -9.273 16.449 1.00 97.00 92 PHE A CA 1
ATOM 750 C C . PHE A 1 92 ? -6.720 -10.296 17.591 1.00 97.00 92 PHE A C 1
ATOM 752 O O . PHE A 1 92 ? -5.912 -11.220 17.550 1.00 97.00 92 PHE A O 1
ATOM 759 N N . GLU A 1 93 ? -7.606 -10.179 18.579 1.00 98.12 93 GLU A N 1
ATOM 760 C CA . GLU A 1 93 ? -7.778 -11.186 19.635 1.00 98.12 93 GLU A CA 1
ATOM 761 C C . GLU A 1 93 ? -8.386 -12.493 19.087 1.00 98.12 93 GLU A C 1
ATOM 763 O O . GLU A 1 93 ? -8.164 -13.548 19.673 1.00 98.12 93 GLU A O 1
ATOM 768 N N . ASN A 1 94 ? -9.072 -12.447 17.935 1.00 97.69 94 ASN A N 1
ATOM 769 C CA . ASN A 1 94 ? -9.682 -13.605 17.263 1.00 97.69 94 ASN A CA 1
ATOM 770 C C . ASN A 1 94 ? -9.061 -13.877 15.879 1.00 97.69 94 ASN A C 1
ATOM 772 O O . ASN A 1 94 ? -9.725 -14.412 14.992 1.00 97.69 94 ASN A O 1
ATOM 776 N N . ILE A 1 95 ? -7.798 -13.483 15.665 1.00 96.25 95 ILE A N 1
ATOM 777 C CA . ILE A 1 95 ? -7.190 -13.436 14.326 1.00 96.25 95 ILE A CA 1
ATOM 778 C C . ILE A 1 95 ? -7.201 -14.794 13.608 1.00 96.25 95 ILE A C 1
ATOM 780 O O . ILE A 1 95 ? -7.482 -14.846 12.417 1.00 96.25 95 ILE A O 1
ATOM 784 N N . GLU A 1 96 ? -6.988 -15.891 14.337 1.00 97.38 96 GLU A N 1
ATOM 785 C CA . GLU A 1 96 ? -6.979 -17.258 13.792 1.00 97.38 96 GLU A CA 1
ATOM 786 C C . GLU A 1 96 ? -8.352 -17.710 13.259 1.00 97.38 96 GLU A C 1
ATOM 788 O O . GLU A 1 96 ? -8.422 -18.590 12.405 1.00 97.38 96 GLU A O 1
ATOM 793 N N . GLU A 1 97 ? -9.451 -17.113 13.731 1.00 96.38 97 GLU A N 1
ATOM 794 C CA . GLU A 1 97 ? -10.812 -17.438 13.278 1.00 96.38 97 GLU A CA 1
ATOM 795 C C . GLU A 1 97 ? -11.225 -16.654 12.024 1.00 96.38 97 GLU A C 1
ATOM 797 O O . GLU A 1 97 ? -12.178 -17.030 11.339 1.00 96.38 97 GLU A O 1
ATOM 802 N N . VAL A 1 98 ? -10.535 -15.547 11.731 1.00 94.31 98 VAL A N 1
ATOM 803 C CA . VAL A 1 98 ? -10.927 -14.568 10.700 1.00 94.31 98 VAL A CA 1
ATOM 804 C C . VAL A 1 98 ? -9.871 -14.349 9.611 1.00 94.31 98 VAL A C 1
ATOM 806 O O . VAL A 1 98 ? -10.061 -13.474 8.754 1.00 94.31 98 VAL A O 1
ATOM 809 N N . LEU A 1 99 ? -8.769 -15.105 9.656 1.00 82.44 99 LEU A N 1
ATOM 810 C CA . LEU A 1 99 ? -7.719 -15.136 8.631 1.00 82.44 99 LEU A CA 1
ATOM 811 C C . LEU A 1 99 ? -8.186 -15.808 7.332 1.00 82.44 99 LEU A C 1
ATOM 813 O O . LEU A 1 99 ? -8.841 -16.871 7.387 1.00 82.44 99 LEU A O 1
#

Organism: NCBI:txid2014291

Foldseek 3Di:
DVLLVVLVFDKAQPDQADPLPPPCQQVVPDPDPCPPQCDPVVNHGDHRDRVVPVVRRVCRVPDIDGADPVGDDDDDDPVVVVSSVVSVCVCVVCVVVVD

Secondary structure (DSSP, 8-state):
-HHHHHTT--EE-S-SS-GGGSHHHHTT-SSBTTBTTT-TTT-------GGG-HHHHHHHHH--EESBTTB--SS--HHHHHHHHHHHHHHHHTHHHH-

pLDDT: mean 91.87, std 5.44, range [69.62, 98.25]

Radius of gyration: 19.84 Å; chains: 1; bounding box: 40×32×50 Å